Protein AF-A0A950S341-F1 (afdb_monomer_lite)

Foldseek 3Di:
DPDFDKDFCVVQPPHQKDWDADLVGDIFMWGFPDDDPVQRITTTHTPDDDDDDDDDDPVVDDWFAKDKDWADAACPVQDVNHHIDIWIWTQHDWDADPNDIDGDTPTDDHDNDPPPDD

Secondary structure (DSSP, 8-state):
--S-EEE-HHHHTT-SEEEEE-TT--EEEEEEEEEETTTTEEEEEESS--PPPP---GGGS-TT-EEEEEE---TTTS-TT-PPEEEEEEEEEEEEETTEEEEEE-S-----PPP---

pLDDT: mean 85.22, std 15.47, range [35.22, 97.69]

Radius of gyration: 15.58 Å; chains: 1; bounding box: 31×35×35 Å

Sequence (118 aa):
MAPGVIANEHVVSGLSRVELITSDQRRFGATVSSTDKLRDLALLAPDEPLPDLQTEPAEQQRQGDELLVLGYPKPTVLGVGGTPSLTRGILSALRQENGVWLVQTDAPVILATPEVQS

Structure (mmCIF, N/CA/C/O backbone):
data_AF-A0A950S341-F1
#
_entry.id   AF-A0A950S341-F1
#
loop_
_atom_site.group_PDB
_atom_site.id
_atom_site.type_symbol
_atom_site.label_atom_id
_atom_site.label_alt_id
_atom_site.label_comp_id
_atom_site.label_asym_id
_atom_site.label_entity_id
_atom_site.label_seq_id
_atom_site.pdbx_PDB_ins_code
_atom_site.Cartn_x
_atom_site.Cartn_y
_atom_site.Cartn_z
_atom_site.occupancy
_atom_site.B_iso_or_equiv
_atom_site.auth_seq_id
_atom_site.auth_comp_id
_atom_site.auth_asym_id
_atom_site.auth_atom_id
_atom_site.pdbx_PDB_model_num
ATOM 1 N N . MET A 1 1 ? -10.849 13.675 -4.903 1.00 51.53 1 MET A N 1
ATOM 2 C CA . MET A 1 1 ? -10.886 12.399 -4.159 1.00 51.53 1 MET A CA 1
ATOM 3 C C . MET A 1 1 ? -11.461 12.681 -2.783 1.00 51.53 1 MET A C 1
ATOM 5 O O . MET A 1 1 ? -11.255 13.786 -2.297 1.00 51.53 1 MET A O 1
ATOM 9 N N . ALA A 1 2 ? -12.231 11.763 -2.196 1.00 56.78 2 ALA A N 1
ATOM 10 C CA . ALA A 1 2 ? -12.600 11.902 -0.787 1.00 56.78 2 ALA A CA 1
ATOM 11 C C . ALA A 1 2 ? -11.316 11.776 0.058 1.00 56.78 2 ALA A C 1
ATOM 13 O O . ALA A 1 2 ? -10.497 10.915 -0.272 1.00 56.78 2 ALA A O 1
ATOM 14 N N . PRO A 1 3 ? -11.105 12.623 1.080 1.00 79.44 3 PRO A N 1
ATOM 15 C CA . PRO A 1 3 ? -9.936 12.507 1.943 1.00 79.44 3 PRO A CA 1
ATOM 16 C C . PRO A 1 3 ? -9.963 11.144 2.638 1.00 79.44 3 PRO A C 1
ATOM 18 O O . PRO A 1 3 ? -11.003 10.719 3.147 1.00 79.44 3 PRO A O 1
ATOM 21 N N . GLY A 1 4 ? -8.841 10.435 2.625 1.00 91.50 4 GLY A N 1
ATOM 22 C CA . GLY A 1 4 ? -8.765 9.104 3.205 1.00 91.50 4 GLY A CA 1
ATOM 23 C C . GLY A 1 4 ? -7.419 8.438 2.982 1.00 91.50 4 GLY A C 1
ATOM 24 O O . GLY A 1 4 ? -6.562 8.942 2.259 1.00 91.50 4 GLY A O 1
ATOM 25 N N . VAL A 1 5 ? -7.246 7.287 3.619 1.00 94.50 5 VAL A N 1
ATOM 26 C CA . VAL A 1 5 ? -6.058 6.445 3.466 1.00 94.50 5 VAL A CA 1
ATOM 27 C C . VAL A 1 5 ? -6.404 5.294 2.532 1.00 94.50 5 VAL A C 1
ATOM 29 O O . VAL A 1 5 ? -7.427 4.635 2.717 1.00 94.50 5 VAL A O 1
ATOM 32 N N . ILE A 1 6 ? -5.558 5.055 1.533 1.00 94.62 6 ILE A N 1
ATOM 33 C CA . ILE A 1 6 ? -5.672 3.894 0.648 1.00 94.62 6 ILE A CA 1
ATOM 34 C C . ILE A 1 6 ? -4.840 2.756 1.240 1.00 94.62 6 ILE A C 1
ATOM 36 O O . ILE A 1 6 ? -3.693 2.963 1.634 1.00 94.62 6 ILE A O 1
ATOM 40 N N . ALA A 1 7 ? -5.421 1.564 1.298 1.00 93.25 7 ALA A N 1
ATOM 41 C CA . ALA A 1 7 ? -4.766 0.341 1.747 1.00 93.25 7 ALA A CA 1
ATOM 42 C C . ALA A 1 7 ? -5.133 -0.833 0.831 1.00 93.25 7 ALA A C 1
ATOM 44 O O . ALA A 1 7 ? -6.040 -0.723 0.003 1.00 93.25 7 ALA A O 1
ATOM 45 N N . ASN A 1 8 ? -4.458 -1.967 1.010 1.00 93.44 8 ASN A N 1
ATOM 46 C CA . ASN A 1 8 ? -4.892 -3.219 0.406 1.00 93.44 8 ASN A CA 1
ATOM 47 C C . ASN A 1 8 ? -6.171 -3.731 1.083 1.00 93.44 8 ASN A C 1
ATOM 49 O O . ASN A 1 8 ? -6.302 -3.658 2.307 1.00 93.44 8 ASN A O 1
ATOM 53 N N . GLU A 1 9 ? -7.103 -4.280 0.304 1.00 95.00 9 GLU A N 1
ATOM 54 C CA . GLU A 1 9 ? -8.344 -4.852 0.843 1.00 95.00 9 GLU A CA 1
ATOM 55 C C . GLU A 1 9 ? -8.053 -6.032 1.767 1.00 95.00 9 GLU A C 1
ATOM 57 O O . GLU A 1 9 ? -8.590 -6.086 2.875 1.00 95.00 9 GLU A O 1
ATOM 62 N N . HIS A 1 10 ? -7.130 -6.913 1.376 1.00 93.62 10 HIS A N 1
ATOM 63 C CA . HIS A 1 10 ? -6.801 -8.098 2.163 1.00 93.62 10 HIS A CA 1
ATOM 64 C C . HIS A 1 10 ? -6.217 -7.764 3.546 1.00 93.62 10 HIS A C 1
ATOM 66 O O . HIS A 1 10 ? -6.309 -8.583 4.459 1.00 93.62 10 HIS A O 1
ATOM 72 N N . VAL A 1 11 ? -5.634 -6.570 3.724 1.00 91.19 11 VAL A N 1
ATOM 73 C CA . VAL A 1 11 ? -5.093 -6.102 5.014 1.00 91.19 11 VAL A CA 1
ATOM 74 C C . VAL A 1 11 ? -6.214 -5.772 6.001 1.00 91.19 11 VAL A C 1
ATOM 76 O O . VAL A 1 11 ? -6.038 -5.935 7.206 1.00 91.19 11 VAL A O 1
ATOM 79 N N . VAL A 1 12 ? -7.372 -5.325 5.507 1.00 94.00 12 VAL A N 1
ATOM 80 C CA . VAL A 1 12 ? -8.508 -4.877 6.333 1.00 94.00 12 VAL A CA 1
ATOM 81 C C . VAL A 1 12 ? -9.747 -5.768 6.199 1.00 94.00 12 VAL A C 1
ATOM 83 O O . VAL A 1 12 ? -10.811 -5.436 6.722 1.00 94.00 12 VAL A O 1
ATOM 86 N N . SER A 1 13 ? -9.630 -6.899 5.502 1.00 94.56 13 SER A N 1
ATOM 87 C CA . SER A 1 13 ? -10.749 -7.790 5.190 1.00 94.56 13 SER A CA 1
ATOM 88 C C . SER A 1 13 ? -11.510 -8.223 6.451 1.00 94.56 13 SER A C 1
ATOM 90 O O . SER A 1 13 ? -10.944 -8.775 7.393 1.00 94.56 13 SER A O 1
ATOM 92 N N . GLY A 1 14 ? -12.827 -7.994 6.450 1.00 93.50 14 GLY A N 1
ATOM 93 C CA . GLY A 1 14 ? -13.730 -8.340 7.555 1.00 93.50 14 GLY A CA 1
ATOM 94 C C . GLY A 1 14 ? -13.748 -7.343 8.719 1.00 93.50 14 GLY A C 1
ATOM 95 O O . GLY A 1 14 ? -14.556 -7.505 9.632 1.00 93.50 14 GLY A O 1
ATOM 96 N N . LEU A 1 15 ? -12.913 -6.302 8.686 1.00 95.94 15 LEU A N 1
ATOM 97 C CA . LEU A 1 15 ? -12.883 -5.254 9.703 1.00 95.94 15 LEU A CA 1
ATOM 98 C C . LEU A 1 15 ? -13.789 -4.086 9.296 1.00 95.94 15 LEU A C 1
ATOM 100 O O . LEU A 1 15 ? -13.796 -3.653 8.147 1.00 95.94 15 LEU A O 1
ATOM 104 N N . SER A 1 16 ? -14.536 -3.535 10.253 1.00 95.94 16 SER A N 1
ATOM 105 C CA . SER A 1 16 ? -15.288 -2.284 10.068 1.00 95.94 16 SER A CA 1
ATOM 106 C C . SER A 1 16 ? -14.497 -1.049 10.512 1.00 95.94 16 SER A C 1
ATOM 108 O O . SER A 1 16 ? -14.811 0.077 10.120 1.00 95.94 16 SER A O 1
ATOM 110 N N . ARG A 1 17 ? -13.472 -1.247 11.349 1.00 96.62 17 ARG A N 1
ATOM 111 C CA . ARG A 1 17 ? -12.637 -0.196 11.936 1.00 96.62 17 ARG A CA 1
ATOM 112 C C . ARG A 1 17 ? -11.213 -0.706 12.132 1.00 96.62 17 ARG A C 1
ATOM 114 O O . ARG A 1 17 ? -11.022 -1.882 12.432 1.00 96.62 17 ARG A O 1
ATOM 121 N N . VAL A 1 18 ? -10.240 0.187 11.997 1.00 95.25 18 VAL A N 1
ATOM 122 C CA . VAL A 1 18 ? -8.811 -0.077 12.214 1.00 95.25 18 VAL A CA 1
ATOM 123 C C . VAL A 1 18 ? -8.181 1.043 13.047 1.00 95.25 18 VAL A C 1
ATOM 125 O O . VAL A 1 18 ? -8.737 2.139 13.126 1.00 95.25 18 VAL A O 1
ATOM 128 N N . GLU A 1 19 ? -7.037 0.775 13.677 1.00 93.75 19 GLU A N 1
ATOM 129 C CA . GLU A 1 19 ? -6.174 1.806 14.271 1.00 93.75 19 GLU A CA 1
ATOM 130 C C . GLU A 1 19 ? -5.118 2.216 13.238 1.00 93.75 19 GLU A C 1
ATOM 132 O O . GLU A 1 19 ? -4.460 1.364 12.640 1.00 93.75 19 GLU A O 1
ATOM 137 N N . LEU A 1 20 ? -4.963 3.519 13.024 1.00 92.00 20 LEU A N 1
ATOM 138 C CA . LEU A 1 20 ? -3.873 4.095 12.252 1.00 92.00 20 LEU A CA 1
ATOM 139 C C . LEU A 1 20 ? -2.767 4.541 13.198 1.00 92.00 20 LEU A C 1
ATOM 141 O O . LEU A 1 20 ? -3.031 5.124 14.249 1.00 92.00 20 LEU A O 1
ATOM 145 N N . ILE A 1 21 ? -1.527 4.291 12.784 1.00 90.12 21 ILE A N 1
ATOM 146 C CA . ILE A 1 21 ? -0.327 4.723 13.494 1.00 90.12 21 ILE A CA 1
ATOM 147 C C . ILE A 1 21 ? 0.537 5.479 12.502 1.00 90.12 21 ILE A C 1
ATOM 149 O O . ILE A 1 21 ? 0.984 4.923 11.499 1.00 90.12 21 ILE A O 1
ATOM 153 N N . THR A 1 22 ? 0.733 6.763 12.757 1.00 88.06 22 THR A N 1
ATOM 154 C CA . THR A 1 22 ? 1.500 7.650 11.882 1.00 88.06 22 THR A CA 1
ATOM 155 C C . THR A 1 22 ? 2.992 7.608 12.220 1.00 88.06 22 THR A C 1
ATOM 157 O O . THR A 1 22 ? 3.407 7.129 13.277 1.00 88.06 22 THR A O 1
ATOM 160 N N . SER A 1 23 ? 3.837 8.135 11.329 1.00 83.06 23 SER A N 1
ATOM 161 C CA . SER A 1 23 ? 5.295 8.169 11.523 1.00 83.06 23 SER A CA 1
ATOM 162 C C . SER A 1 23 ? 5.744 8.990 12.741 1.00 83.06 23 SER A C 1
ATOM 164 O O . SER A 1 23 ? 6.81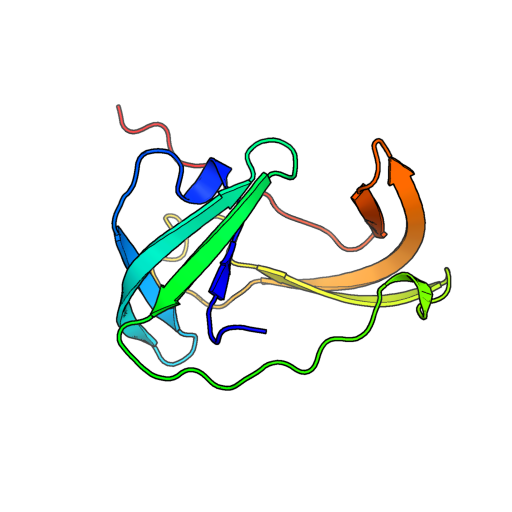5 8.739 13.285 1.00 83.06 23 SER A O 1
ATOM 166 N N . ASP A 1 24 ? 4.930 9.955 13.178 1.00 85.38 24 ASP A N 1
ATOM 167 C CA . ASP A 1 24 ? 5.102 10.745 14.406 1.00 85.38 24 ASP A CA 1
ATOM 168 C C . ASP A 1 24 ? 4.463 10.084 15.645 1.00 85.38 24 ASP A C 1
ATOM 170 O O . ASP A 1 24 ? 4.306 10.734 16.675 1.00 85.38 24 ASP A O 1
ATOM 174 N N . GLN A 1 25 ? 4.125 8.790 15.567 1.00 85.31 25 GLN A N 1
ATOM 175 C CA . GLN A 1 25 ? 3.592 7.965 16.662 1.00 85.31 25 GLN A CA 1
ATOM 176 C C . GLN A 1 25 ? 2.193 8.354 17.165 1.00 85.31 25 GLN A C 1
ATOM 178 O O . GLN A 1 25 ? 1.780 7.892 18.233 1.00 85.31 25 GLN A O 1
ATOM 183 N N . ARG A 1 26 ? 1.427 9.162 16.418 1.00 88.81 26 ARG A N 1
ATOM 184 C CA . ARG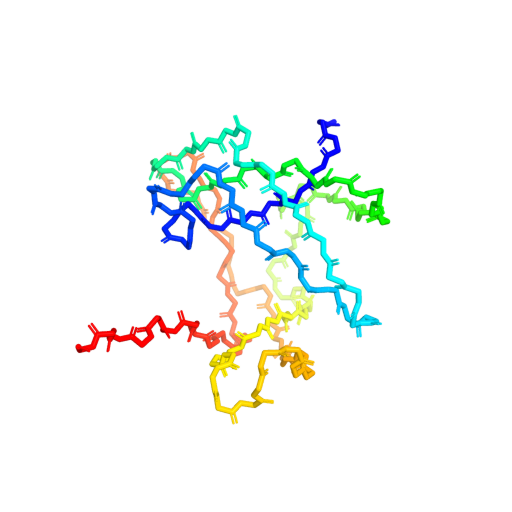 A 1 26 ? 0.014 9.390 16.752 1.00 88.81 26 ARG A CA 1
ATOM 185 C C . ARG A 1 26 ? -0.801 8.140 16.442 1.00 88.81 26 ARG A C 1
ATOM 187 O O . ARG A 1 26 ? -0.535 7.441 15.465 1.00 88.81 26 ARG A O 1
ATOM 194 N N . ARG A 1 27 ? -1.791 7.872 17.295 1.00 91.50 27 ARG A N 1
ATOM 195 C CA . ARG A 1 27 ? -2.706 6.733 17.187 1.00 91.50 27 ARG A CA 1
ATOM 196 C C . ARG A 1 27 ? -4.138 7.225 17.197 1.00 91.50 27 ARG A C 1
ATOM 198 O O . ARG A 1 27 ? -4.533 7.914 18.135 1.00 91.50 27 ARG A O 1
ATOM 205 N N . PHE A 1 28 ? -4.902 6.859 16.181 1.00 94.19 28 PHE A N 1
ATOM 206 C CA . PHE A 1 28 ? -6.317 7.204 16.081 1.00 94.19 28 PHE A CA 1
ATOM 207 C C . PHE A 1 28 ? -7.050 6.195 15.199 1.00 94.19 28 PHE A C 1
ATOM 209 O O . PHE A 1 28 ? -6.441 5.426 14.455 1.00 94.19 28 PHE A O 1
ATOM 216 N N . GLY A 1 29 ? -8.375 6.155 15.313 1.00 96.00 29 GLY A N 1
ATOM 217 C CA . GLY A 1 29 ? -9.192 5.216 14.561 1.00 96.00 29 GLY A CA 1
ATOM 218 C C . GLY A 1 29 ? -9.403 5.639 13.109 1.00 96.00 29 GLY A C 1
ATOM 219 O O . GLY A 1 29 ? -9.301 6.810 12.741 1.00 96.00 29 GLY A O 1
ATOM 220 N N . ALA A 1 30 ? -9.755 4.663 12.280 1.00 97.12 30 ALA A N 1
ATOM 221 C CA . ALA A 1 30 ? -10.307 4.892 10.956 1.00 97.12 30 ALA A CA 1
ATOM 222 C C . ALA A 1 30 ? -11.415 3.885 10.650 1.00 97.12 30 ALA A C 1
ATOM 224 O O . ALA A 1 30 ? -11.333 2.709 11.010 1.00 97.12 30 ALA A O 1
ATOM 225 N N . THR A 1 31 ? -12.456 4.346 9.966 1.00 97.69 31 THR A N 1
ATOM 226 C CA . THR A 1 31 ? -13.557 3.497 9.493 1.00 97.69 31 THR A CA 1
ATOM 227 C C . THR A 1 31 ? -13.233 2.969 8.102 1.00 97.69 31 THR A C 1
ATOM 229 O O . THR A 1 31 ? -12.794 3.735 7.245 1.00 97.69 31 THR A O 1
ATOM 232 N N . VAL A 1 32 ? -13.483 1.684 7.844 1.00 97.44 32 VAL A N 1
ATOM 233 C CA . VAL A 1 32 ? -13.397 1.135 6.482 1.00 97.44 32 VAL A CA 1
ATOM 234 C C . VAL A 1 32 ? -14.608 1.644 5.695 1.00 97.44 32 VAL A C 1
ATOM 236 O O . VAL A 1 32 ? -15.729 1.194 5.910 1.00 97.44 32 VAL A O 1
ATOM 239 N N . SER A 1 33 ? -14.395 2.644 4.837 1.00 96.31 33 SER A N 1
ATOM 240 C CA . SER A 1 33 ? -15.465 3.373 4.141 1.00 96.31 33 SER A CA 1
ATOM 241 C C . SER A 1 33 ? -15.949 2.634 2.893 1.00 96.31 33 SER A C 1
ATOM 243 O O . SER A 1 33 ? -17.148 2.542 2.634 1.00 96.31 33 SER A O 1
ATOM 245 N N . SER A 1 34 ? -15.016 2.076 2.117 1.00 96.00 34 SER A N 1
ATOM 246 C CA . SER A 1 34 ? -15.326 1.257 0.942 1.00 96.00 34 SER A CA 1
ATOM 247 C C . SER A 1 34 ? -14.191 0.285 0.635 1.00 96.00 34 SER A C 1
ATOM 249 O O . SER A 1 34 ? -13.040 0.535 1.002 1.00 96.00 34 SER A O 1
ATOM 251 N N . THR A 1 35 ? -14.516 -0.815 -0.042 1.00 96.69 35 THR A N 1
ATOM 252 C CA . THR A 1 35 ? -13.547 -1.816 -0.494 1.00 96.69 35 THR A CA 1
ATOM 253 C C . THR A 1 35 ? -13.847 -2.266 -1.921 1.00 96.69 35 THR A C 1
ATOM 255 O O . THR A 1 35 ? -14.996 -2.273 -2.364 1.00 96.69 35 THR A O 1
ATOM 258 N N . ASP A 1 36 ? -12.798 -2.657 -2.637 1.00 94.88 36 ASP A N 1
ATOM 259 C CA . ASP A 1 36 ? -12.843 -3.298 -3.944 1.00 94.88 36 ASP A CA 1
ATOM 260 C C . ASP A 1 36 ? -11.972 -4.557 -3.899 1.00 94.88 36 ASP A C 1
ATOM 262 O O . ASP A 1 36 ? -10.749 -4.507 -4.037 1.00 94.88 36 ASP A O 1
ATOM 266 N N . LYS A 1 37 ? -12.630 -5.705 -3.715 1.00 93.00 37 LYS A N 1
ATOM 267 C CA . LYS A 1 37 ? -11.972 -7.017 -3.641 1.00 93.00 37 LYS A CA 1
ATOM 268 C C . LYS A 1 37 ? -11.288 -7.425 -4.940 1.00 93.00 37 LYS A C 1
ATOM 270 O O . LYS A 1 37 ? -10.313 -8.162 -4.900 1.00 93.00 37 LYS A O 1
ATOM 275 N N . LEU A 1 38 ? -11.804 -6.987 -6.091 1.00 91.00 38 LEU A N 1
ATOM 276 C CA . LEU A 1 38 ? -11.236 -7.364 -7.385 1.00 91.00 38 LEU A CA 1
ATOM 277 C C . LEU A 1 38 ? -9.887 -6.674 -7.607 1.00 91.00 38 LEU A C 1
ATOM 279 O O . LEU A 1 38 ? -8.997 -7.255 -8.222 1.00 91.00 38 LEU A O 1
ATOM 283 N N . ARG A 1 39 ? -9.750 -5.441 -7.110 1.00 91.19 39 ARG A N 1
ATOM 284 C CA . ARG A 1 39 ? -8.535 -4.624 -7.245 1.00 91.19 39 ARG A CA 1
ATOM 285 C C . ARG A 1 39 ? -7.629 -4.657 -6.013 1.00 91.19 39 ARG A C 1
ATOM 287 O O . ARG A 1 39 ? -6.595 -4.002 -6.035 1.00 91.19 39 ARG A O 1
ATOM 294 N N . ASP A 1 40 ? -8.014 -5.398 -4.973 1.00 92.75 40 ASP A N 1
ATOM 295 C CA . ASP A 1 40 ? -7.356 -5.424 -3.662 1.00 92.75 40 ASP A CA 1
ATOM 296 C C . ASP A 1 40 ? -7.166 -4.014 -3.070 1.00 92.75 40 ASP A C 1
ATOM 298 O O . ASP A 1 40 ? -6.091 -3.667 -2.593 1.00 92.75 40 ASP A O 1
ATOM 302 N N . LEU A 1 41 ? -8.212 -3.178 -3.111 1.00 94.69 41 LEU A N 1
ATOM 303 C CA . LEU A 1 41 ? -8.181 -1.800 -2.603 1.00 94.69 41 LEU A CA 1
ATOM 304 C C . LEU A 1 41 ? -9.192 -1.569 -1.477 1.00 94.69 41 LEU A C 1
ATOM 306 O O . LEU A 1 41 ? -10.328 -2.039 -1.525 1.00 94.69 41 LEU A O 1
ATOM 310 N N . ALA A 1 42 ? -8.809 -0.752 -0.503 1.00 96.44 42 ALA A N 1
ATOM 311 C CA . ALA A 1 42 ? -9.678 -0.235 0.545 1.00 96.44 42 ALA A CA 1
ATOM 312 C C . ALA A 1 42 ? -9.459 1.268 0.746 1.00 96.44 42 ALA A C 1
ATOM 314 O O . ALA A 1 42 ? -8.327 1.751 0.710 1.00 96.44 42 ALA A O 1
ATOM 315 N N . LEU A 1 43 ? -10.550 1.995 0.998 1.00 96.75 43 LEU A N 1
ATOM 316 C CA . LEU A 1 43 ? -10.527 3.395 1.413 1.00 96.75 43 LEU A CA 1
ATOM 317 C C . LEU A 1 43 ? -10.918 3.496 2.886 1.00 96.75 43 LEU A C 1
ATOM 319 O O . LEU A 1 43 ? -12.024 3.110 3.277 1.00 96.75 43 LEU A O 1
ATOM 323 N N . LEU A 1 44 ? -10.024 4.062 3.686 1.00 97.00 44 LEU A N 1
ATOM 324 C CA . LEU A 1 44 ? -10.209 4.281 5.114 1.00 97.00 44 LEU A CA 1
ATOM 325 C C . LEU A 1 44 ? -10.509 5.757 5.377 1.00 97.00 44 LEU A C 1
ATOM 327 O O . LEU A 1 44 ? -9.809 6.636 4.874 1.00 97.00 44 LEU A O 1
ATOM 331 N N . ALA A 1 45 ? -11.530 6.021 6.186 1.00 96.69 45 ALA A N 1
ATOM 332 C CA . ALA A 1 45 ? -11.888 7.351 6.661 1.00 96.69 45 ALA A CA 1
ATOM 333 C C . ALA A 1 45 ? -11.290 7.566 8.065 1.00 96.69 45 ALA A C 1
ATOM 335 O O . ALA A 1 45 ? -11.816 6.984 9.021 1.00 96.69 45 ALA A O 1
ATOM 336 N N . PRO A 1 46 ? -10.188 8.327 8.200 1.00 96.19 46 PRO A N 1
ATOM 337 C CA . PRO A 1 46 ? -9.554 8.583 9.490 1.00 96.19 46 PRO A CA 1
ATOM 338 C C . PRO A 1 46 ? -10.403 9.512 10.367 1.00 96.19 46 PRO A C 1
ATOM 340 O O . PRO A 1 46 ? -11.077 10.408 9.861 1.00 96.19 46 PRO A O 1
ATOM 343 N N . ASP A 1 47 ? -10.337 9.319 11.686 1.00 96.00 47 ASP A N 1
ATOM 344 C CA . ASP A 1 47 ? -10.989 10.207 12.661 1.00 96.00 47 ASP A CA 1
ATOM 345 C C . ASP A 1 47 ? -10.289 11.582 12.765 1.00 96.00 47 ASP A C 1
ATOM 347 O O . ASP A 1 47 ? -10.889 12.556 13.220 1.00 96.00 47 ASP A O 1
ATOM 351 N N . GLU A 1 48 ? -9.024 11.664 12.338 1.00 94.31 48 GLU A N 1
ATOM 352 C CA . GLU A 1 48 ? -8.202 12.877 12.335 1.00 94.31 48 GLU A CA 1
ATOM 353 C C . GLU A 1 48 ? -7.772 13.277 10.914 1.00 94.31 48 GLU A C 1
ATOM 355 O O . GLU A 1 48 ? -7.578 12.413 10.053 1.00 94.31 48 GLU A O 1
ATOM 360 N N . PRO A 1 49 ? -7.561 14.581 10.650 1.00 91.19 49 PRO A N 1
ATOM 361 C CA . PRO A 1 49 ? -7.007 15.029 9.382 1.00 91.19 49 PRO A CA 1
ATOM 362 C C . PRO A 1 49 ? -5.558 14.552 9.207 1.00 91.19 49 PRO A C 1
ATOM 364 O O . PRO A 1 49 ? -4.734 14.607 10.126 1.00 91.19 49 PRO A O 1
ATOM 367 N N . LEU A 1 50 ? -5.240 14.135 7.984 1.00 90.38 50 LEU A N 1
ATOM 368 C CA . LEU A 1 50 ? -3.906 13.740 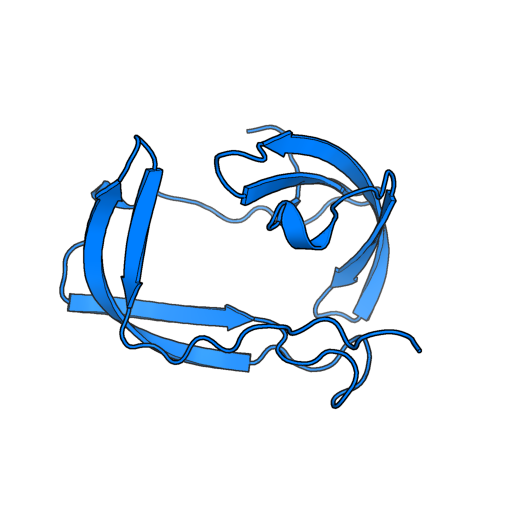7.547 1.00 90.38 50 LEU A CA 1
ATOM 369 C C . LEU A 1 50 ? -3.420 14.686 6.442 1.00 90.38 50 LEU A C 1
ATOM 371 O O . LEU A 1 50 ? -4.248 15.245 5.723 1.00 90.38 50 LEU A O 1
ATOM 375 N N . PRO A 1 51 ? -2.099 14.894 6.303 1.00 89.19 51 PRO A N 1
ATOM 376 C CA . PRO A 1 51 ? -1.565 15.624 5.164 1.00 89.19 51 PRO A CA 1
ATOM 377 C C . PRO A 1 51 ? -1.873 14.873 3.864 1.00 89.19 51 PRO A C 1
ATOM 379 O O . PRO A 1 51 ? -1.703 13.655 3.788 1.00 89.19 51 PRO A O 1
ATOM 382 N N . ASP A 1 52 ? -2.290 15.613 2.840 1.00 87.44 52 ASP A N 1
ATOM 383 C CA . ASP A 1 52 ? -2.552 15.047 1.521 1.00 87.44 52 ASP A CA 1
ATOM 384 C C . ASP A 1 52 ? -1.245 14.739 0.781 1.00 87.44 52 ASP A C 1
ATOM 386 O O . ASP A 1 52 ? -0.281 15.511 0.820 1.00 87.44 52 ASP A O 1
ATOM 390 N N . LEU A 1 53 ? -1.239 13.626 0.046 1.00 89.38 53 LEU A N 1
ATOM 391 C CA . LEU A 1 53 ? -0.184 13.287 -0.901 1.00 89.38 53 LEU A CA 1
ATOM 392 C C . LEU A 1 53 ? -0.631 13.675 -2.313 1.00 89.38 53 LEU A C 1
ATOM 394 O O . LEU A 1 53 ? -1.685 13.240 -2.782 1.00 89.38 53 LEU A O 1
ATOM 398 N N . GLN A 1 54 ? 0.183 14.470 -3.008 1.00 89.31 54 GLN A N 1
ATOM 399 C CA . GLN A 1 54 ? -0.033 14.717 -4.432 1.00 89.31 54 GLN A CA 1
ATOM 400 C C . GLN A 1 54 ? 0.226 13.426 -5.206 1.00 89.31 54 GLN A C 1
ATOM 402 O O . GLN A 1 54 ? 1.250 12.773 -5.015 1.00 89.31 54 GLN A O 1
ATOM 407 N N . THR A 1 55 ? -0.720 13.057 -6.062 1.00 88.75 55 THR A N 1
ATOM 408 C CA . THR A 1 55 ? -0.628 11.862 -6.897 1.00 88.75 55 THR A CA 1
ATOM 409 C C . THR A 1 55 ? -0.713 12.258 -8.357 1.00 88.75 55 THR A C 1
ATOM 411 O O . THR A 1 55 ? -1.429 13.190 -8.725 1.00 88.75 55 THR A O 1
ATOM 414 N N . GLU A 1 56 ? 0.016 11.524 -9.184 1.00 88.19 56 GLU A N 1
ATOM 415 C CA . GLU A 1 56 ? -0.026 11.641 -10.633 1.00 88.19 56 GLU A CA 1
ATOM 416 C C . GLU A 1 56 ? -0.367 10.268 -11.226 1.00 88.19 56 GLU A C 1
ATOM 418 O O . GLU A 1 56 ? -0.038 9.240 -10.624 1.00 88.19 56 GLU A O 1
ATOM 423 N N . PRO A 1 57 ? -1.040 10.218 -12.388 1.00 86.50 57 PRO A N 1
ATOM 424 C CA . PRO A 1 57 ? -1.283 8.965 -13.092 1.00 86.50 57 PRO A CA 1
ATOM 425 C C . PRO A 1 57 ? 0.028 8.220 -13.378 1.00 86.50 57 PRO A C 1
ATOM 427 O O . PRO A 1 57 ? 0.998 8.811 -13.861 1.00 86.50 57 PRO A O 1
ATOM 430 N N . ALA A 1 58 ? 0.048 6.911 -13.121 1.00 84.62 58 ALA A N 1
ATOM 431 C CA . ALA A 1 58 ? 1.230 6.073 -13.329 1.00 84.62 58 ALA A CA 1
ATOM 432 C C . ALA A 1 58 ? 1.664 6.035 -14.805 1.00 84.62 58 ALA A C 1
ATOM 434 O O . ALA A 1 58 ? 2.841 5.862 -15.104 1.00 84.62 58 ALA A O 1
ATOM 435 N N . GLU A 1 59 ? 0.729 6.251 -15.729 1.00 85.50 59 GLU A N 1
ATOM 436 C CA . GLU A 1 59 ? 0.947 6.295 -17.176 1.00 85.50 59 GLU A CA 1
ATOM 437 C C . GLU A 1 59 ? 1.837 7.460 -17.632 1.00 85.50 59 GLU A C 1
ATOM 439 O O . GLU A 1 59 ? 2.318 7.455 -18.763 1.00 85.50 59 GLU A O 1
ATOM 444 N N . GLN A 1 60 ? 2.050 8.464 -16.776 1.00 88.38 60 GLN A N 1
ATOM 445 C CA . GLN A 1 60 ? 2.961 9.579 -17.055 1.00 88.38 60 GLN A CA 1
ATOM 446 C C . GLN A 1 60 ? 4.424 9.232 -16.744 1.00 88.38 60 GLN A C 1
ATOM 448 O O . GLN A 1 60 ? 5.327 9.937 -17.195 1.00 88.38 60 GLN A O 1
ATOM 453 N N . GLN A 1 61 ? 4.660 8.144 -16.007 1.00 89.81 61 GLN A N 1
ATOM 454 C CA . GLN A 1 61 ? 5.992 7.657 -15.664 1.00 89.81 61 GLN A CA 1
ATOM 455 C C . GLN A 1 61 ? 6.564 6.802 -16.801 1.00 89.81 61 GLN A C 1
ATOM 457 O O . GLN A 1 61 ? 5.836 6.163 -17.566 1.00 89.81 61 GLN A O 1
ATOM 462 N N . ARG A 1 62 ? 7.890 6.766 -16.922 1.00 91.44 62 ARG A N 1
ATOM 463 C CA . ARG A 1 62 ? 8.610 6.055 -17.984 1.00 91.44 62 ARG A CA 1
ATOM 464 C C . ARG A 1 62 ? 9.458 4.941 -17.402 1.00 91.44 62 ARG A C 1
ATOM 466 O O . ARG A 1 62 ? 10.026 5.051 -16.319 1.00 91.44 62 ARG A O 1
ATOM 473 N N . GLN A 1 63 ? 9.574 3.852 -18.156 1.00 94.75 63 GLN A N 1
ATOM 474 C CA . GLN A 1 63 ? 10.484 2.772 -17.797 1.00 94.75 63 GLN A CA 1
ATOM 475 C C . GLN A 1 63 ? 11.904 3.325 -17.584 1.00 94.75 63 GLN A C 1
ATOM 477 O O . GLN A 1 63 ? 12.418 4.058 -18.428 1.00 94.75 63 GLN A O 1
ATOM 482 N N . GLY A 1 64 ? 12.527 2.952 -16.467 1.00 95.31 64 GLY A N 1
ATOM 483 C CA . GLY A 1 64 ? 13.830 3.455 -16.032 1.00 95.31 64 GLY A CA 1
ATOM 484 C C . GLY A 1 64 ? 13.775 4.655 -15.082 1.00 95.31 64 GLY A C 1
ATOM 485 O O . GLY A 1 64 ? 14.815 4.989 -14.520 1.00 95.31 64 GLY A O 1
ATOM 486 N N . ASP A 1 65 ? 12.607 5.271 -14.863 1.00 95.88 65 ASP A N 1
ATOM 487 C CA . ASP A 1 65 ? 12.457 6.321 -13.850 1.00 95.88 65 ASP A CA 1
ATOM 488 C C . ASP A 1 65 ? 12.739 5.749 -12.447 1.00 95.88 65 ASP A C 1
ATOM 490 O O . ASP A 1 65 ? 12.390 4.603 -12.142 1.00 95.88 65 ASP A O 1
ATOM 494 N N . GLU A 1 66 ? 13.402 6.534 -11.593 1.00 95.88 66 GLU A N 1
ATOM 495 C CA . GLU A 1 66 ? 13.726 6.109 -10.229 1.00 95.88 66 GLU A CA 1
ATOM 496 C C . GLU A 1 66 ? 12.471 5.994 -9.364 1.00 95.88 66 GLU A C 1
ATOM 498 O O . GLU A 1 66 ? 11.580 6.840 -9.409 1.00 95.88 66 GLU A O 1
ATOM 503 N N . LEU A 1 67 ? 12.440 4.967 -8.515 1.00 94.75 67 LEU A N 1
ATOM 504 C CA . LEU A 1 67 ? 11.375 4.733 -7.551 1.00 94.75 67 LEU A CA 1
ATOM 505 C C . LEU A 1 67 ? 11.939 4.643 -6.134 1.00 94.75 67 LEU A C 1
ATOM 507 O O . LEU A 1 67 ? 12.971 4.013 -5.887 1.00 94.75 67 LEU A O 1
ATOM 511 N N . LEU A 1 68 ? 11.191 5.216 -5.194 1.00 94.12 68 LEU A N 1
ATOM 512 C CA . LEU A 1 68 ? 11.334 4.963 -3.767 1.00 94.12 68 LEU A CA 1
ATOM 513 C C . LEU A 1 68 ? 10.119 4.166 -3.295 1.00 94.12 68 LEU A C 1
ATOM 515 O O . LEU A 1 68 ? 8.982 4.561 -3.545 1.00 94.12 68 LEU A O 1
ATOM 519 N N . VAL A 1 69 ? 10.362 3.057 -2.604 1.00 92.81 69 VAL A N 1
ATOM 520 C CA . VAL A 1 69 ? 9.315 2.228 -2.005 1.00 92.81 69 VAL A CA 1
ATOM 521 C C . VAL A 1 69 ? 9.417 2.337 -0.491 1.00 92.81 69 VAL A C 1
ATOM 523 O O . VAL A 1 69 ? 10.469 2.094 0.099 1.00 92.81 69 VAL A O 1
ATOM 526 N N . LEU A 1 70 ? 8.302 2.716 0.128 1.00 90.25 70 LEU A N 1
ATOM 527 C CA . LEU A 1 70 ? 8.140 2.852 1.571 1.00 90.25 70 LEU A CA 1
ATOM 528 C C . LEU A 1 70 ? 7.142 1.806 2.063 1.00 90.25 70 LEU A C 1
ATOM 530 O O . LEU A 1 70 ? 6.085 1.625 1.461 1.00 90.25 70 LEU A O 1
ATOM 534 N N . GLY A 1 71 ? 7.446 1.141 3.174 1.00 86.06 71 GLY A N 1
ATOM 535 C CA . GLY A 1 71 ? 6.520 0.188 3.780 1.00 86.06 71 GLY A CA 1
ATOM 536 C C . GLY A 1 71 ? 6.902 -0.208 5.198 1.00 86.06 71 GLY A C 1
ATOM 537 O O . GLY A 1 71 ? 8.005 0.072 5.662 1.00 86.06 71 GLY A O 1
ATOM 538 N N . TYR A 1 72 ? 5.992 -0.895 5.883 1.00 82.44 72 TYR A N 1
ATOM 539 C CA . TYR A 1 72 ? 6.195 -1.408 7.240 1.00 82.44 72 TYR A CA 1
ATOM 540 C C . TYR A 1 72 ? 6.256 -2.939 7.222 1.00 82.44 72 TYR A C 1
ATOM 542 O O . TYR A 1 72 ? 5.266 -3.607 7.533 1.00 82.44 72 TYR A O 1
ATOM 550 N N . PRO A 1 73 ? 7.393 -3.535 6.825 1.00 69.25 73 PRO A N 1
ATOM 551 C CA . PRO A 1 73 ? 7.524 -4.980 6.849 1.00 69.25 73 PRO A CA 1
ATOM 552 C C . PRO A 1 73 ? 7.608 -5.473 8.296 1.00 69.25 73 PRO A C 1
ATOM 554 O O . PRO A 1 73 ? 8.426 -4.992 9.075 1.00 69.25 73 PRO A O 1
ATOM 557 N N . LYS A 1 74 ? 6.793 -6.477 8.638 1.00 63.06 74 LYS A N 1
ATOM 558 C CA . LYS A 1 74 ? 6.813 -7.168 9.942 1.00 63.06 74 LYS A CA 1
ATOM 559 C C . LYS A 1 74 ? 6.636 -6.225 11.151 1.00 63.06 74 LYS A C 1
ATOM 561 O O . LYS A 1 74 ? 7.554 -6.099 11.968 1.00 63.06 74 LYS A O 1
ATOM 566 N N . PRO A 1 75 ? 5.450 -5.616 11.330 1.00 55.25 75 PRO A N 1
ATOM 567 C CA . PRO A 1 75 ? 5.182 -4.724 12.462 1.00 55.25 75 PRO A CA 1
ATOM 568 C C . PRO A 1 75 ? 5.373 -5.395 13.838 1.00 55.25 75 PRO A C 1
ATOM 570 O O . PRO A 1 75 ? 5.561 -4.699 14.830 1.00 55.25 75 PRO A O 1
ATOM 573 N N . THR A 1 76 ? 5.380 -6.730 13.926 1.00 52.34 76 THR A N 1
ATOM 574 C CA . THR A 1 76 ? 5.606 -7.470 15.180 1.00 52.34 76 THR A CA 1
ATOM 575 C C . THR A 1 76 ? 7.081 -7.627 15.567 1.00 52.34 76 THR A C 1
ATOM 577 O O . THR A 1 76 ? 7.376 -7.701 16.756 1.00 52.34 76 THR A O 1
ATOM 580 N N . VAL A 1 77 ? 8.029 -7.612 14.618 1.00 49.25 77 VAL A N 1
ATOM 581 C CA . VAL A 1 77 ? 9.469 -7.804 14.917 1.00 49.25 77 VAL A CA 1
ATOM 582 C C . VAL A 1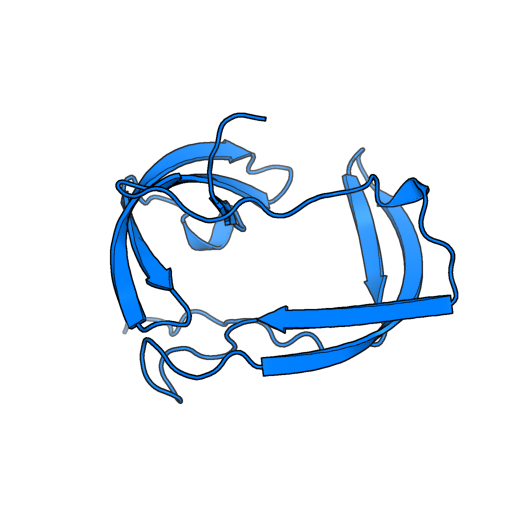 77 ? 10.148 -6.501 15.349 1.00 49.25 77 VAL A C 1
ATOM 584 O O . VAL A 1 77 ? 11.042 -6.521 16.190 1.00 49.25 77 VAL A O 1
ATOM 587 N N . LEU A 1 78 ? 9.719 -5.365 14.793 1.00 50.59 78 LEU A N 1
ATOM 588 C CA . LEU A 1 78 ? 10.261 -4.033 15.111 1.00 50.59 78 LEU A CA 1
ATOM 589 C C . LEU A 1 78 ? 9.391 -3.246 16.107 1.00 50.59 78 LEU A C 1
ATOM 591 O O . LEU A 1 78 ? 9.735 -2.122 16.468 1.00 50.59 78 LEU A O 1
ATOM 595 N N . GLY A 1 79 ? 8.287 -3.844 16.560 1.00 52.53 79 GLY A N 1
ATOM 596 C CA . GLY A 1 79 ? 7.270 -3.185 17.368 1.00 52.53 79 GLY A CA 1
ATOM 597 C C . GLY A 1 79 ? 6.272 -2.384 16.526 1.00 52.53 79 GLY A C 1
ATOM 598 O O . GLY A 1 79 ? 6.596 -1.793 15.493 1.00 52.53 79 GLY A O 1
ATOM 599 N N . VAL A 1 80 ? 5.026 -2.362 16.999 1.00 57.12 80 VAL A N 1
ATOM 600 C CA . VAL A 1 80 ? 3.935 -1.563 16.435 1.00 57.12 80 VAL A CA 1
ATOM 601 C C . VAL A 1 80 ? 4.311 -0.079 16.566 1.00 57.12 80 VAL A C 1
ATOM 603 O O . VAL A 1 80 ? 4.293 0.457 17.674 1.00 57.12 80 VAL A O 1
ATOM 606 N N . GLY A 1 81 ? 4.683 0.559 15.450 1.00 60.03 81 GLY A N 1
ATOM 607 C CA . GLY A 1 81 ? 5.226 1.927 15.415 1.00 60.03 81 GLY A CA 1
ATOM 608 C C . GLY A 1 81 ? 6.721 2.034 15.073 1.00 60.03 81 GLY A C 1
ATOM 609 O O . GLY A 1 81 ? 7.312 3.087 15.285 1.00 60.03 81 GLY A O 1
ATOM 6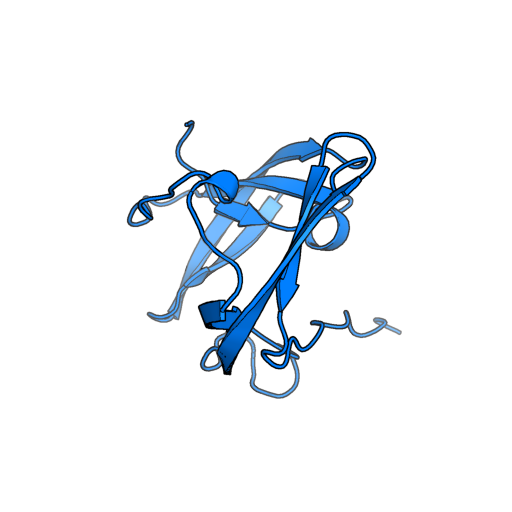10 N N . GLY A 1 82 ? 7.367 0.981 14.563 1.00 66.12 82 GLY A N 1
ATOM 611 C CA . GLY A 1 82 ? 8.757 1.056 14.089 1.00 66.12 82 GLY A CA 1
ATOM 612 C C . GLY A 1 82 ? 8.980 2.028 12.915 1.00 66.12 82 GLY A C 1
ATOM 613 O O . GLY A 1 82 ? 8.046 2.601 12.363 1.00 66.12 82 GLY A O 1
ATOM 614 N N . THR A 1 83 ? 10.233 2.215 12.501 1.00 74.94 83 THR A N 1
ATOM 615 C CA . THR A 1 83 ? 10.577 3.031 11.321 1.00 74.94 83 THR A CA 1
ATOM 616 C C . THR A 1 83 ? 10.173 2.302 10.031 1.00 74.94 83 THR A C 1
ATOM 618 O O . THR A 1 83 ? 10.424 1.096 9.931 1.00 74.94 83 THR A O 1
ATOM 621 N N . PRO A 1 84 ? 9.591 2.983 9.023 1.00 82.25 84 PRO A N 1
ATOM 622 C CA . PRO A 1 84 ? 9.337 2.359 7.730 1.00 82.25 84 PRO A CA 1
ATOM 623 C C . PRO A 1 84 ? 10.649 1.907 7.082 1.00 82.25 84 PRO A C 1
ATOM 625 O O . PRO A 1 84 ? 11.687 2.561 7.197 1.00 82.25 84 PRO A O 1
ATOM 628 N N . SER A 1 85 ? 10.599 0.793 6.361 1.00 85.31 85 SER A N 1
ATOM 629 C CA . SER A 1 85 ? 11.660 0.423 5.431 1.00 85.31 85 SER A CA 1
ATOM 630 C C . SER A 1 85 ? 11.562 1.289 4.182 1.00 85.31 85 SER A C 1
ATOM 632 O O . SER A 1 85 ? 10.477 1.448 3.623 1.00 85.31 85 SER A O 1
ATOM 634 N N . LEU A 1 86 ? 12.703 1.826 3.755 1.00 90.88 86 LEU A N 1
ATOM 635 C CA . LEU A 1 86 ? 12.862 2.570 2.513 1.00 90.88 86 LEU A CA 1
ATOM 636 C C . LEU A 1 86 ? 13.788 1.781 1.592 1.00 90.88 86 LEU A C 1
ATOM 638 O O . LEU A 1 86 ? 14.933 1.501 1.950 1.00 90.88 86 LEU A O 1
ATOM 642 N N . THR A 1 87 ? 13.302 1.443 0.405 1.00 93.25 87 THR A N 1
ATOM 643 C CA . THR A 1 87 ? 14.095 0.803 -0.644 1.00 93.25 87 THR A CA 1
ATOM 644 C C . THR A 1 87 ? 14.037 1.636 -1.920 1.00 93.25 87 THR A C 1
ATOM 646 O O . THR A 1 87 ? 13.119 2.430 -2.129 1.00 93.25 87 THR A O 1
ATOM 649 N N . ARG A 1 88 ? 15.065 1.503 -2.759 1.00 96.25 88 ARG A N 1
ATOM 650 C CA . ARG A 1 88 ? 15.181 2.209 -4.038 1.00 96.25 88 ARG A CA 1
ATOM 651 C C . ARG A 1 88 ? 15.286 1.195 -5.165 1.00 96.25 88 ARG A C 1
ATOM 653 O O . ARG A 1 88 ? 15.912 0.152 -4.991 1.00 96.25 88 ARG A O 1
ATOM 660 N N . GLY A 1 89 ? 14.707 1.549 -6.301 1.00 96.06 89 GLY A N 1
ATOM 661 C CA . GLY A 1 89 ? 14.827 0.819 -7.555 1.00 96.06 89 GLY A CA 1
ATOM 662 C C . GLY A 1 89 ? 14.396 1.694 -8.722 1.00 96.06 89 GLY A C 1
ATOM 663 O O . GLY A 1 89 ? 14.447 2.924 -8.634 1.00 96.06 89 GLY A O 1
ATOM 664 N N . ILE A 1 90 ? 13.953 1.061 -9.796 1.00 97.25 90 ILE A N 1
ATOM 665 C CA . ILE A 1 90 ? 13.468 1.707 -11.013 1.00 97.25 90 ILE A CA 1
ATOM 666 C C . ILE A 1 90 ? 12.096 1.174 -11.422 1.00 97.25 90 ILE A C 1
ATOM 668 O O . ILE A 1 90 ? 11.738 0.028 -11.134 1.00 97.25 90 ILE A O 1
ATOM 672 N N . LEU A 1 91 ? 11.348 1.973 -12.184 1.00 96.38 91 LEU A N 1
ATOM 673 C CA . LEU A 1 91 ? 10.188 1.490 -12.922 1.00 96.38 91 LEU A CA 1
ATOM 674 C C . LEU A 1 91 ? 10.665 0.518 -14.008 1.00 96.38 91 LEU A C 1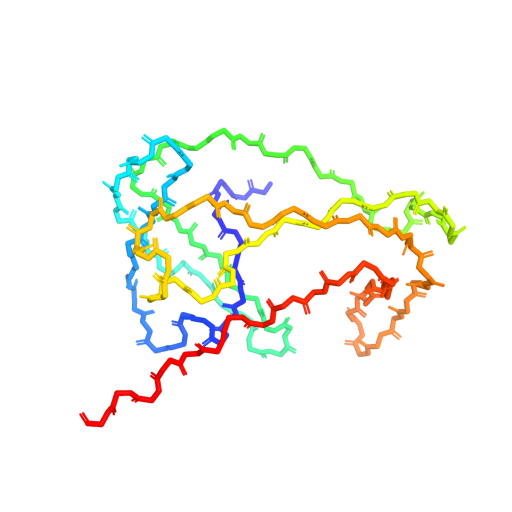
ATOM 676 O O . LEU A 1 91 ? 11.152 0.919 -15.062 1.00 96.38 91 LEU A O 1
ATOM 680 N N . SER A 1 92 ? 10.535 -0.779 -13.750 1.00 96.50 92 SER A N 1
ATOM 681 C CA . SER A 1 92 ? 10.980 -1.838 -14.658 1.00 96.50 92 SER A CA 1
ATOM 682 C C . SER A 1 92 ? 10.005 -2.060 -15.811 1.00 96.50 92 SER A C 1
ATOM 684 O O . SER A 1 92 ? 10.435 -2.344 -16.925 1.00 96.50 92 SER A O 1
ATOM 686 N N . ALA A 1 93 ? 8.700 -1.947 -15.554 1.00 94.88 93 ALA A N 1
ATOM 687 C CA . ALA A 1 93 ? 7.654 -1.987 -16.573 1.00 94.88 93 ALA A CA 1
ATOM 688 C C . ALA A 1 93 ? 6.336 -1.428 -16.020 1.00 94.88 93 ALA A C 1
ATOM 690 O O . ALA A 1 93 ? 6.065 -1.538 -14.824 1.00 94.88 93 ALA A O 1
ATOM 691 N N . LEU A 1 94 ? 5.490 -0.914 -16.911 1.00 93.44 94 LEU A N 1
ATOM 692 C CA . LEU A 1 94 ? 4.089 -0.616 -16.630 1.00 93.44 94 LEU A CA 1
ATOM 693 C C . LEU A 1 94 ? 3.223 -1.570 -17.462 1.00 93.44 94 LEU A C 1
ATOM 695 O O . LEU A 1 94 ? 3.391 -1.657 -18.680 1.00 93.44 94 LEU A O 1
ATOM 699 N N . ARG A 1 95 ? 2.340 -2.333 -16.812 1.00 92.12 95 ARG A N 1
ATOM 700 C CA . ARG A 1 95 ? 1.476 -3.333 -17.466 1.00 92.12 95 ARG A CA 1
ATOM 701 C C . ARG A 1 95 ? 0.023 -3.072 -17.120 1.00 92.12 95 ARG A C 1
ATOM 703 O O . ARG A 1 95 ? -0.266 -2.631 -16.015 1.00 92.12 95 ARG A O 1
ATOM 710 N N . GLN A 1 96 ? -0.884 -3.379 -18.038 1.00 89.62 96 GLN A N 1
ATOM 711 C CA . GLN A 1 96 ? -2.314 -3.335 -17.766 1.00 89.62 96 GLN A CA 1
ATOM 712 C C . GLN A 1 96 ? -2.875 -4.754 -17.803 1.00 89.62 96 GLN A C 1
ATOM 714 O O . GLN A 1 96 ? -2.811 -5.422 -18.834 1.00 89.62 96 GLN A O 1
ATOM 719 N N . GLU A 1 97 ? -3.434 -5.205 -16.686 1.00 88.88 97 GLU A N 1
ATOM 720 C CA . GLU A 1 97 ? -4.036 -6.530 -16.550 1.00 88.88 97 GLU A CA 1
ATOM 721 C C . GLU A 1 97 ? -5.436 -6.380 -15.955 1.00 88.88 97 GLU A C 1
ATOM 723 O O . GLU A 1 97 ? -5.615 -5.746 -14.920 1.00 88.88 97 GLU A O 1
ATOM 728 N N . ASN A 1 98 ? -6.456 -6.915 -16.634 1.00 87.38 98 ASN A N 1
ATOM 729 C CA . ASN A 1 98 ? -7.861 -6.853 -16.196 1.00 87.38 98 ASN A CA 1
ATOM 730 C C . ASN A 1 98 ? -8.358 -5.436 -15.828 1.00 87.38 98 ASN A C 1
ATOM 732 O O . ASN A 1 98 ? -9.183 -5.262 -14.934 1.00 87.38 98 ASN A O 1
ATOM 736 N N . GLY A 1 99 ? -7.856 -4.409 -16.521 1.00 84.00 99 GLY A N 1
ATOM 737 C CA . GLY A 1 99 ? -8.207 -3.011 -16.251 1.00 84.00 99 GLY A CA 1
ATOM 738 C C . GLY A 1 99 ? -7.534 -2.411 -15.011 1.00 84.00 99 GLY A C 1
ATOM 739 O O . GLY A 1 99 ? -7.951 -1.345 -14.565 1.00 84.00 99 GLY A O 1
ATOM 740 N N . VAL A 1 100 ? -6.508 -3.068 -14.465 1.00 85.50 100 VAL A N 1
ATOM 741 C CA . VAL A 1 100 ? -5.653 -2.573 -13.380 1.00 85.50 100 VAL A CA 1
ATOM 742 C C . VAL A 1 100 ? -4.253 -2.317 -13.926 1.00 85.50 100 VAL A C 1
ATOM 744 O O . VAL A 1 100 ? -3.708 -3.131 -14.673 1.00 85.50 100 VAL A O 1
ATOM 747 N N . TRP A 1 101 ? -3.670 -1.177 -13.560 1.00 87.12 101 TRP A N 1
ATOM 748 C CA . TRP A 1 101 ? -2.273 -0.879 -13.851 1.00 87.12 101 TRP A CA 1
ATOM 749 C C . TRP A 1 101 ? -1.368 -1.518 -12.802 1.00 87.12 101 TRP A C 1
ATOM 751 O O . TRP A 1 101 ? -1.521 -1.280 -11.606 1.00 87.12 101 TRP A O 1
ATOM 761 N N . LEU A 1 102 ? -0.412 -2.314 -13.267 1.00 90.69 102 LEU A N 1
ATOM 762 C CA . LEU A 1 102 ? 0.624 -2.935 -12.460 1.00 90.69 102 LEU A CA 1
ATOM 763 C C . LEU A 1 102 ? 1.950 -2.221 -12.712 1.00 90.69 102 LEU A C 1
ATOM 765 O O . LEU A 1 102 ? 2.453 -2.175 -13.839 1.00 90.69 102 LEU A O 1
ATOM 769 N N . VAL A 1 103 ? 2.517 -1.689 -11.633 1.00 92.94 103 VAL A N 1
ATOM 770 C CA . VAL A 1 103 ? 3.870 -1.137 -11.595 1.00 92.94 103 VAL A CA 1
ATOM 771 C C . VAL A 1 103 ? 4.832 -2.269 -11.257 1.00 92.94 103 VAL A C 1
ATOM 773 O O . VAL A 1 103 ? 4.799 -2.821 -10.160 1.00 92.94 103 VAL A O 1
ATOM 776 N N . GLN A 1 104 ? 5.697 -2.626 -12.202 1.00 94.94 104 GLN A N 1
ATOM 777 C CA . GLN A 1 104 ? 6.786 -3.566 -11.970 1.00 94.94 104 GLN A CA 1
ATOM 778 C C . GLN A 1 104 ? 8.037 -2.775 -11.577 1.00 94.94 104 GLN A C 1
ATOM 780 O O . GLN A 1 104 ? 8.443 -1.866 -12.298 1.00 94.94 104 GLN A O 1
ATOM 785 N N . THR A 1 105 ? 8.672 -3.144 -10.469 1.00 95.81 105 THR A N 1
ATOM 786 C CA . THR A 1 105 ? 9.895 -2.510 -9.959 1.00 95.81 105 THR A CA 1
ATOM 787 C C . THR A 1 105 ? 10.924 -3.563 -9.562 1.00 95.81 105 THR A C 1
ATOM 789 O O . THR A 1 105 ? 10.553 -4.691 -9.233 1.00 95.81 105 THR A O 1
ATOM 792 N N . ASP A 1 106 ? 12.206 -3.204 -9.612 1.00 96.19 106 ASP A N 1
ATOM 793 C CA . ASP A 1 106 ? 13.303 -3.998 -9.047 1.00 96.19 106 ASP A CA 1
ATOM 794 C C . ASP A 1 106 ? 13.641 -3.586 -7.603 1.00 96.19 106 ASP A C 1
ATOM 796 O O . ASP A 1 106 ? 14.448 -4.246 -6.943 1.00 96.19 106 ASP A O 1
ATOM 800 N N . ALA A 1 107 ? 12.999 -2.528 -7.090 1.00 94.75 107 ALA A N 1
ATOM 801 C CA . ALA A 1 107 ? 13.095 -2.148 -5.691 1.00 94.75 107 ALA A CA 1
ATOM 802 C C . ALA A 1 107 ? 12.641 -3.331 -4.820 1.00 94.75 107 ALA A C 1
ATOM 804 O O . ALA A 1 107 ? 11.560 -3.880 -5.054 1.00 94.75 107 ALA A O 1
ATOM 805 N N . PRO A 1 108 ? 13.409 -3.725 -3.789 1.00 92.19 108 PRO A N 1
ATOM 806 C CA . PRO A 1 108 ? 12.961 -4.759 -2.871 1.00 92.19 108 PRO A CA 1
ATOM 807 C C . PRO A 1 108 ? 11.636 -4.366 -2.200 1.00 92.19 108 PRO A C 1
ATOM 809 O O . PRO A 1 108 ? 11.576 -3.379 -1.465 1.00 92.19 108 PRO A O 1
ATOM 812 N N . VAL A 1 109 ? 10.588 -5.160 -2.432 1.00 85.19 109 VAL A N 1
ATOM 813 C CA . VAL A 1 109 ? 9.286 -5.045 -1.761 1.00 85.19 109 VAL A CA 1
ATOM 814 C C . VAL A 1 109 ? 9.147 -6.214 -0.795 1.00 85.19 109 VAL A C 1
ATOM 816 O O . VAL A 1 109 ? 9.187 -7.375 -1.199 1.00 85.19 109 VAL A O 1
ATOM 819 N N . ILE A 1 110 ? 9.000 -5.920 0.495 1.00 75.94 110 ILE A N 1
ATOM 820 C CA . ILE A 1 110 ? 8.842 -6.944 1.528 1.00 75.94 110 ILE A CA 1
ATOM 821 C C . ILE A 1 110 ? 7.374 -6.983 1.938 1.00 75.94 110 ILE A C 1
ATOM 823 O O . ILE A 1 110 ? 6.830 -5.992 2.420 1.00 75.94 110 ILE A O 1
ATOM 827 N N . LEU A 1 111 ? 6.747 -8.145 1.769 1.00 66.50 111 LEU A N 1
ATOM 828 C CA . LEU A 1 111 ? 5.375 -8.375 2.204 1.00 66.50 111 LEU A CA 1
ATOM 829 C C . LEU A 1 111 ? 5.282 -8.319 3.732 1.00 66.50 111 LEU A C 1
ATOM 831 O O . LEU A 1 111 ? 6.040 -8.984 4.446 1.00 66.50 111 LEU A O 1
ATOM 835 N N . ALA A 1 112 ? 4.311 -7.559 4.233 1.00 63.06 112 ALA A N 1
ATOM 836 C CA . ALA A 1 112 ? 3.858 -7.685 5.607 1.00 63.06 112 ALA A CA 1
ATOM 837 C C . ALA A 1 112 ? 3.031 -8.974 5.705 1.00 63.06 112 ALA A C 1
ATOM 839 O O . ALA A 1 112 ? 1.843 -8.990 5.407 1.00 63.06 112 ALA A O 1
ATOM 840 N N . THR A 1 113 ? 3.665 -10.091 6.056 1.00 51.56 113 THR A N 1
ATOM 841 C CA . THR A 1 113 ? 2.922 -11.319 6.352 1.00 51.56 113 THR A CA 1
ATOM 842 C C . THR A 1 113 ? 2.161 -11.128 7.664 1.00 51.56 113 THR A C 1
ATOM 844 O O . THR A 1 113 ? 2.816 -10.813 8.665 1.00 51.56 113 THR A O 1
ATOM 847 N N . PRO A 1 114 ? 0.832 -11.329 7.709 1.00 48.09 114 PRO A N 1
ATOM 848 C CA . PRO A 1 114 ? 0.141 -11.459 8.981 1.00 48.09 114 PRO A CA 1
ATOM 849 C C . PRO A 1 114 ? 0.708 -12.685 9.703 1.00 48.09 114 PRO A C 1
ATOM 851 O O . PRO A 1 114 ? 0.828 -13.763 9.117 1.00 48.09 114 PRO A O 1
ATOM 854 N N . GLU A 1 115 ? 1.107 -12.522 10.964 1.00 47.66 115 GLU A N 1
ATOM 855 C CA . GLU A 1 115 ? 1.344 -13.682 11.817 1.00 47.66 115 GLU A CA 1
ATOM 856 C C . GLU A 1 115 ? 0.023 -14.440 11.941 1.00 47.66 115 GLU A C 1
ATOM 858 O O . GLU A 1 115 ? -1.016 -13.857 12.258 1.00 47.66 115 GLU A O 1
ATOM 863 N N . VAL A 1 116 ? 0.059 -15.742 11.660 1.00 37.03 116 VAL A N 1
ATOM 864 C CA . VAL A 1 116 ? -1.027 -16.646 12.029 1.00 37.03 116 VAL A CA 1
ATOM 865 C C . VAL A 1 116 ? -1.141 -16.567 13.548 1.00 37.03 116 VAL A C 1
ATOM 867 O O . VAL A 1 116 ? -0.273 -17.072 14.256 1.00 37.03 116 VAL A O 1
ATOM 870 N N . GLN A 1 117 ? -2.177 -15.893 14.048 1.00 35.22 117 GLN A N 1
ATOM 871 C CA . GLN A 1 117 ? -2.561 -16.010 15.450 1.00 35.22 117 GLN A CA 1
ATOM 872 C C . GLN A 1 117 ? -3.017 -17.455 15.673 1.00 35.22 117 GLN A C 1
ATOM 874 O O . GLN A 1 117 ? -4.025 -17.886 15.112 1.00 35.22 117 GLN A O 1
ATOM 879 N N . SER A 1 118 ? -2.205 -18.206 16.417 1.00 37.44 118 SER A N 1
ATOM 880 C CA . SER A 1 118 ? -2.525 -19.531 16.960 1.00 37.44 118 SER A CA 1
ATOM 881 C C . SER A 1 118 ? -3.455 -19.433 18.157 1.00 37.44 118 SER A C 1
ATOM 883 O O . SER A 1 118 ? -3.175 -18.545 18.997 1.00 37.44 118 SER A O 1
#